Protein AF-A0A4U3L426-F1 (afdb_monomer)

InterPro domains:
  IPR054201 Domain of unknown function DUF6906 [PF21847] (1-50)

Mean predicted aligned error: 7.76 Å

Organism: Enterococcus faecalis (NCBI:txid1351)

Secondary structure (DSSP, 8-state):
---PBPPPHHHHHHHHHTT--TTSEEEEEE-SSEEEEEETTT--EEEEESSS-----------

Solvent-accessible surface area (backbone atoms only — not comparable to full-atom values): 3930 Å² total; per-residue (Å²): 129,91,83,48,43,78,57,51,74,70,52,35,51,54,28,47,77,70,75,40,66,51,88,48,38,20,36,64,49,80,54,96,62,33,35,33,29,33,31,71,87,81,66,47,68,46,67,43,49,74,56,94,56,86,63,82,84,67,79,79,79,77,131

Nearest PDB structures (foldseek):
  5ejk-assembly1_G  TM=8.617E-01  e=4.876E-01  Rous sarcoma virus - Prague C
  5ejk-assembly1_D  TM=9.170E-01  e=6.727E-01  Rous sarcoma virus - Prague C
  5ejk-assembly1_C  TM=8.738E-01  e=6.727E-01  Rous sarcoma virus - Prague C
  1c1a-assembly1_B  TM=8.655E-01  e=7.651E-01  Rous sarcoma virus
  1eif-assembly1_A  TM=6.645E-01  e=2.438E+00  Methanocaldococcus jannaschii

pLDDT: mean 78.91, std 18.1, range [35.69, 93.25]

Structure (mmCIF, N/CA/C/O backbone):
data_AF-A0A4U3L426-F1
#
_entry.id   AF-A0A4U3L426-F1
#
loop_
_atom_site.group_PDB
_atom_site.id
_atom_site.type_symbol
_atom_site.label_atom_id
_atom_site.label_alt_id
_atom_site.label_comp_id
_atom_site.label_asym_id
_atom_site.label_entity_id
_atom_site.label_seq_id
_atom_site.pdbx_PDB_ins_code
_atom_site.Cartn_x
_atom_site.Cartn_y
_atom_site.Cartn_z
_atom_site.occupancy
_atom_site.B_iso_or_equiv
_atom_site.auth_seq_id
_atom_site.auth_comp_id
_atom_site.auth_asym_id
_atom_site.auth_atom_id
_atom_site.pdbx_PDB_model_num
ATOM 1 N N . MET A 1 1 ? -15.136 -1.436 -13.815 1.00 50.22 1 MET A N 1
ATOM 2 C CA . MET A 1 1 ? -13.819 -0.810 -13.553 1.00 50.22 1 MET A CA 1
ATOM 3 C C . MET A 1 1 ? -13.589 -0.804 -12.047 1.00 50.22 1 MET A C 1
ATOM 5 O O . MET A 1 1 ? -14.328 -0.111 -11.361 1.00 50.22 1 MET A O 1
ATOM 9 N N . LYS A 1 2 ? -12.671 -1.615 -11.498 1.00 57.12 2 LYS A N 1
ATOM 10 C CA . LYS A 1 2 ? -12.387 -1.572 -10.050 1.00 57.12 2 LYS A CA 1
ATOM 11 C C . LYS A 1 2 ? -11.715 -0.225 -9.735 1.00 57.12 2 LYS A C 1
ATOM 13 O O . LYS A 1 2 ? -10.561 -0.009 -1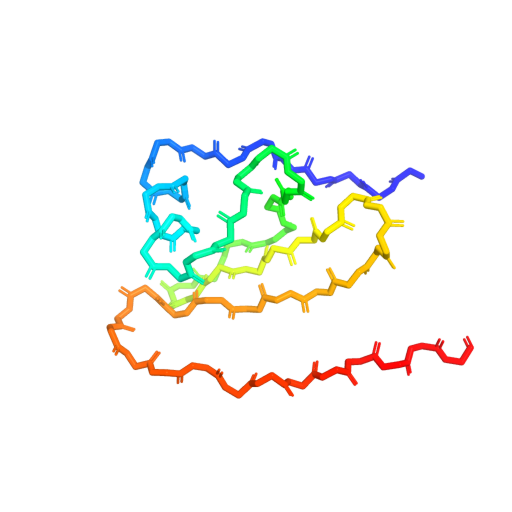0.096 1.00 57.12 2 LYS A O 1
ATOM 18 N N . GLN A 1 3 ? -12.472 0.714 -9.166 1.00 64.81 3 GLN A N 1
ATOM 19 C CA . GLN A 1 3 ? -12.038 2.090 -8.910 1.00 64.81 3 GLN A CA 1
ATOM 20 C C . GLN A 1 3 ? -11.170 2.148 -7.648 1.00 64.81 3 GLN A C 1
ATOM 22 O O . GLN A 1 3 ? -11.660 2.394 -6.552 1.00 64.81 3 GLN A O 1
ATOM 27 N N . GLY A 1 4 ? -9.870 1.907 -7.797 1.00 73.94 4 GLY A N 1
ATOM 28 C CA . GLY A 1 4 ? -8.904 2.145 -6.728 1.00 73.94 4 GLY A CA 1
ATOM 29 C C . GLY A 1 4 ? -8.227 3.513 -6.873 1.00 73.94 4 GLY A C 1
ATOM 30 O O . GLY A 1 4 ? -7.903 3.944 -7.982 1.00 73.94 4 GLY A O 1
ATOM 31 N N . LYS A 1 5 ? -7.978 4.205 -5.757 1.00 88.62 5 LYS A N 1
ATOM 32 C CA . LYS A 1 5 ? -7.244 5.482 -5.749 1.00 88.62 5 LYS A CA 1
ATOM 33 C C . LYS A 1 5 ? -5.739 5.243 -5.843 1.00 88.62 5 LYS A C 1
ATOM 35 O O . LYS A 1 5 ? -5.224 4.222 -5.396 1.00 88.62 5 LYS A O 1
ATOM 40 N N . ARG A 1 6 ? -4.995 6.204 -6.398 1.00 89.75 6 ARG A N 1
ATOM 41 C CA . ARG A 1 6 ? -3.526 6.156 -6.357 1.00 89.75 6 ARG A CA 1
ATOM 42 C C . ARG A 1 6 ? -3.043 6.278 -4.900 1.00 89.75 6 ARG A C 1
ATOM 44 O O . ARG A 1 6 ? -3.521 7.180 -4.208 1.00 89.75 6 ARG A O 1
ATOM 51 N N . PRO A 1 7 ? -2.094 5.435 -4.447 1.00 91.12 7 PRO A N 1
ATOM 52 C CA . PRO A 1 7 ? -1.509 5.565 -3.118 1.00 91.12 7 PRO A CA 1
ATOM 53 C C . PRO A 1 7 ? -0.848 6.937 -2.922 1.00 91.12 7 PRO A C 1
ATOM 55 O O . PRO A 1 7 ? -0.137 7.422 -3.810 1.00 91.12 7 PRO A O 1
ATOM 58 N N . VAL A 1 8 ? -1.049 7.557 -1.760 1.00 92.19 8 VAL A N 1
ATOM 59 C CA . VAL A 1 8 ? -0.359 8.790 -1.344 1.00 92.19 8 VAL A CA 1
ATOM 60 C C . VAL A 1 8 ? 1.064 8.488 -0.874 1.00 92.19 8 VAL A C 1
ATOM 62 O O . VAL A 1 8 ? 1.436 7.331 -0.703 1.00 92.19 8 VAL A O 1
ATOM 65 N N . ARG A 1 9 ? 1.884 9.518 -0.631 1.00 90.69 9 ARG A N 1
ATOM 66 C CA . ARG A 1 9 ? 3.301 9.357 -0.249 1.00 90.69 9 ARG A CA 1
ATOM 67 C C . ARG A 1 9 ? 3.522 8.358 0.900 1.00 90.69 9 ARG A C 1
ATOM 69 O O . ARG A 1 9 ? 4.280 7.413 0.713 1.00 90.69 9 ARG A O 1
ATOM 76 N N . LYS A 1 10 ? 2.790 8.495 2.014 1.00 88.25 10 LYS A N 1
ATOM 77 C CA . LYS A 1 10 ? 2.872 7.569 3.165 1.00 88.25 10 LYS A CA 1
ATOM 78 C C . LYS A 1 10 ? 2.481 6.128 2.807 1.00 88.25 10 LYS A C 1
ATOM 80 O O . LYS A 1 10 ? 3.109 5.180 3.255 1.00 88.25 10 LYS A O 1
ATOM 85 N N . GLU A 1 11 ? 1.469 5.950 1.959 1.00 90.38 11 GLU A N 1
ATOM 86 C CA . GLU A 1 11 ? 1.028 4.627 1.490 1.00 90.38 11 GLU A CA 1
ATOM 87 C C . GLU A 1 11 ? 2.058 4.001 0.537 1.00 90.38 11 GLU A C 1
ATOM 89 O O . GLU A 1 11 ? 2.296 2.798 0.582 1.00 90.38 11 GLU A O 1
ATOM 94 N N . LYS A 1 12 ? 2.728 4.813 -0.293 1.00 91.69 12 LYS A N 1
ATOM 95 C CA . LYS A 1 12 ? 3.847 4.358 -1.130 1.00 91.69 12 LYS A CA 1
ATOM 96 C C . LYS A 1 12 ? 5.036 3.915 -0.281 1.00 91.69 12 LYS A C 1
ATOM 98 O O . LYS A 1 12 ? 5.649 2.907 -0.605 1.00 91.69 12 LYS A O 1
ATOM 103 N N . GLU A 1 13 ? 5.368 4.657 0.773 1.00 91.06 13 GLU A N 1
ATOM 104 C CA . GLU A 1 13 ? 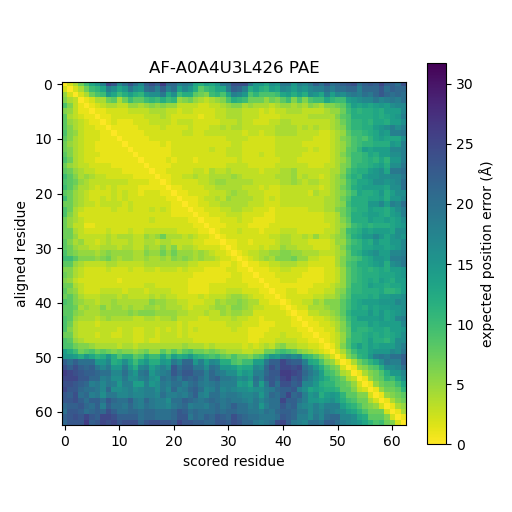6.423 4.289 1.727 1.00 91.06 13 GLU A CA 1
ATOM 105 C C . GLU A 1 13 ? 6.083 2.976 2.446 1.00 91.06 13 GLU A C 1
ATOM 107 O O . GLU A 1 13 ? 6.934 2.094 2.531 1.00 91.06 13 GLU A O 1
ATOM 112 N N . LEU A 1 1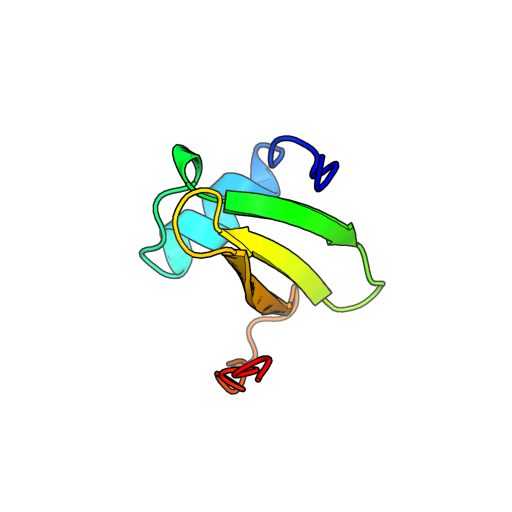4 ? 4.821 2.790 2.844 1.00 89.06 14 LEU A N 1
ATOM 113 C CA . LEU A 1 14 ? 4.323 1.547 3.439 1.00 89.06 14 LEU A CA 1
ATOM 114 C C . LEU A 1 14 ? 4.393 0.349 2.474 1.00 89.06 14 LEU A C 1
ATOM 116 O O . LEU A 1 14 ? 4.775 -0.752 2.861 1.00 89.06 14 LEU A O 1
ATOM 120 N N . LEU A 1 15 ? 4.056 0.548 1.200 1.00 90.50 15 LEU A N 1
ATOM 121 C CA . LEU A 1 15 ? 4.210 -0.493 0.180 1.00 90.50 15 LEU A CA 1
ATOM 122 C C . LEU A 1 15 ? 5.691 -0.834 -0.036 1.00 90.50 15 LEU A C 1
ATOM 124 O O . LEU A 1 15 ? 6.057 -2.009 -0.054 1.00 90.50 15 LEU A O 1
ATOM 128 N N . LYS A 1 16 ? 6.558 0.183 -0.118 1.00 89.94 16 LYS A N 1
ATOM 129 C CA . LYS A 1 16 ? 8.009 -0.000 -0.260 1.00 89.94 16 LYS A CA 1
ATOM 130 C C . LYS A 1 16 ? 8.625 -0.732 0.933 1.00 89.94 16 LYS A C 1
ATOM 132 O O . LYS A 1 16 ? 9.450 -1.615 0.713 1.00 89.94 16 LYS A O 1
ATOM 137 N N . SER A 1 17 ? 8.209 -0.432 2.167 1.00 88.31 17 SER A N 1
ATOM 138 C CA . SER A 1 17 ? 8.707 -1.131 3.365 1.00 88.31 17 SER A CA 1
ATOM 139 C C . SER A 1 17 ? 8.338 -2.618 3.369 1.00 88.31 17 SER A C 1
ATOM 141 O O . SER A 1 17 ? 9.069 -3.439 3.917 1.00 88.31 17 SER A O 1
ATOM 143 N N . ARG A 1 18 ? 7.251 -2.989 2.681 1.00 85.69 18 ARG A N 1
ATOM 144 C CA . ARG A 1 18 ? 6.823 -4.376 2.446 1.00 85.69 18 ARG A CA 1
ATOM 145 C C . ARG A 1 18 ? 7.355 -4.974 1.134 1.00 85.69 18 ARG A C 1
ATOM 147 O O . ARG A 1 18 ? 6.886 -6.033 0.730 1.00 85.69 18 ARG A O 1
ATOM 154 N N . ARG A 1 19 ? 8.315 -4.317 0.466 1.00 88.75 19 ARG A N 1
ATOM 155 C CA . ARG A 1 19 ? 8.891 -4.722 -0.836 1.00 88.75 19 ARG A CA 1
ATOM 156 C C . ARG A 1 19 ? 7.854 -4.846 -1.966 1.00 88.75 19 ARG A C 1
ATOM 158 O O . ARG A 1 19 ? 8.053 -5.583 -2.926 1.00 88.75 19 ARG A O 1
ATOM 165 N N . LEU A 1 20 ? 6.749 -4.108 -1.875 1.00 88.88 20 LEU A N 1
ATOM 166 C CA . LEU A 1 20 ? 5.700 -4.055 -2.894 1.00 88.88 20 LEU A CA 1
ATOM 167 C C . LEU A 1 20 ? 5.913 -2.842 -3.807 1.00 88.88 20 LEU A C 1
ATOM 169 O O . LEU A 1 20 ? 6.143 -1.733 -3.326 1.00 88.88 20 LEU A O 1
ATOM 173 N N . ASN A 1 21 ? 5.791 -3.026 -5.128 1.00 90.50 21 ASN A N 1
ATOM 174 C CA . ASN A 1 21 ? 5.921 -1.928 -6.093 1.00 90.50 21 ASN A CA 1
ATOM 175 C C . ASN A 1 21 ? 4.673 -1.021 -6.081 1.00 90.50 21 ASN A C 1
ATOM 177 O O . ASN A 1 21 ? 3.643 -1.427 -6.621 1.00 90.50 21 ASN A O 1
ATOM 181 N N . PRO A 1 22 ? 4.743 0.232 -5.591 1.00 88.88 22 PRO A N 1
ATOM 182 C CA . PRO A 1 22 ? 3.566 1.085 -5.423 1.00 88.88 22 PRO A CA 1
ATOM 183 C C . PRO A 1 22 ? 2.827 1.449 -6.714 1.00 88.88 22 PRO A C 1
ATOM 185 O O . PRO A 1 22 ? 1.689 1.908 -6.654 1.00 88.88 22 PRO A O 1
ATOM 188 N N . LEU A 1 23 ? 3.453 1.275 -7.882 1.00 89.06 23 LEU A N 1
ATOM 189 C CA . LEU A 1 23 ? 2.816 1.531 -9.175 1.00 89.06 23 LEU A CA 1
ATOM 190 C C . LEU A 1 23 ? 1.755 0.483 -9.518 1.00 89.06 23 LEU A C 1
ATOM 192 O O . LEU A 1 23 ? 0.786 0.803 -10.213 1.00 89.06 23 LEU A O 1
ATOM 196 N N . ASN A 1 24 ? 1.913 -0.732 -8.995 1.00 91.12 24 ASN A N 1
ATOM 197 C CA . ASN A 1 24 ? 1.029 -1.858 -9.269 1.00 91.12 24 ASN A CA 1
ATOM 198 C C . ASN A 1 24 ? -0.136 -1.957 -8.285 1.00 91.12 24 ASN A C 1
ATOM 200 O O . ASN A 1 24 ? -1.042 -2.753 -8.506 1.00 91.12 24 ASN A O 1
ATOM 204 N N . TRP A 1 25 ? -0.143 -1.143 -7.231 1.00 91.94 25 TRP A N 1
ATOM 205 C CA . TRP A 1 25 ? -1.165 -1.179 -6.193 1.00 91.94 25 TRP A CA 1
ATOM 206 C C . TRP A 1 25 ? -2.008 0.093 -6.208 1.00 91.94 25 TRP A C 1
ATOM 208 O O . TRP A 1 25 ? -1.516 1.204 -6.414 1.00 91.94 25 TRP A O 1
ATOM 218 N N . LEU A 1 26 ? -3.303 -0.081 -5.992 1.00 93.25 26 LEU A N 1
ATOM 219 C CA . LEU A 1 26 ? -4.276 0.976 -5.777 1.00 93.25 26 LEU A CA 1
ATOM 220 C C . LEU A 1 26 ? -4.828 0.862 -4.365 1.00 93.25 26 LEU A C 1
ATOM 222 O O . LEU A 1 26 ? -4.895 -0.226 -3.817 1.00 93.25 26 LEU A O 1
ATOM 226 N N . VAL A 1 27 ? -5.247 1.971 -3.777 1.00 92.12 27 VAL A N 1
ATOM 227 C CA . VAL A 1 27 ? -5.960 1.973 -2.501 1.00 92.12 27 VAL A CA 1
ATOM 228 C C . VAL A 1 27 ? -7.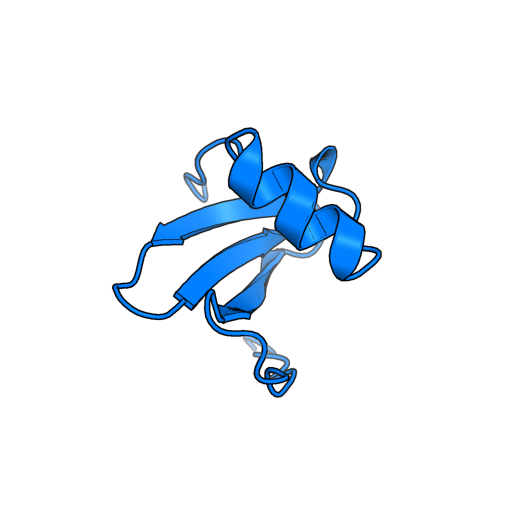430 1.719 -2.780 1.00 92.12 27 VAL A C 1
ATOM 230 O O . VAL A 1 27 ? -8.078 2.530 -3.445 1.00 92.12 27 VAL A O 1
ATOM 233 N N . GLU A 1 28 ? -7.946 0.609 -2.266 1.00 91.75 28 GLU A N 1
ATOM 234 C CA . GLU A 1 28 ? -9.367 0.277 -2.355 1.00 91.75 28 GLU A CA 1
ATOM 235 C C . GLU A 1 28 ? -10.146 0.923 -1.210 1.00 91.75 28 GLU A C 1
ATOM 237 O O . GLU A 1 28 ? -11.107 1.653 -1.441 1.00 91.75 28 GLU A O 1
ATOM 242 N N . ARG A 1 29 ? -9.687 0.729 0.033 1.00 89.88 29 ARG A N 1
ATOM 243 C CA . ARG A 1 29 ? -10.320 1.308 1.224 1.00 89.88 29 ARG A CA 1
ATOM 244 C C . ARG A 1 29 ? -9.304 1.625 2.316 1.00 89.88 29 ARG A C 1
ATOM 246 O O . ARG A 1 29 ? -8.312 0.919 2.495 1.00 89.88 29 ARG A O 1
ATOM 253 N N . ARG A 1 30 ? -9.574 2.696 3.064 1.00 89.56 30 ARG A N 1
ATOM 254 C CA . ARG A 1 30 ? -8.793 3.114 4.234 1.00 89.56 30 ARG A CA 1
ATOM 255 C C . ARG A 1 30 ? -9.597 2.805 5.482 1.00 89.56 30 ARG A C 1
ATOM 257 O O . ARG A 1 30 ? -10.668 3.371 5.671 1.00 89.56 30 ARG A O 1
ATOM 264 N N . LEU A 1 31 ? -9.071 1.926 6.318 1.00 89.06 31 LEU A N 1
ATOM 265 C CA . LEU A 1 31 ? -9.633 1.621 7.623 1.00 89.06 31 LEU A CA 1
ATOM 266 C C . LEU A 1 31 ? -8.912 2.456 8.689 1.00 89.06 31 LEU A C 1
ATOM 268 O O . LEU A 1 31 ? -7.908 3.132 8.417 1.00 89.06 31 LEU A O 1
ATOM 272 N N . LYS A 1 32 ? -9.446 2.457 9.914 1.00 86.81 32 LYS A N 1
ATOM 273 C CA . LYS A 1 32 ? -8.844 3.200 11.031 1.00 86.81 32 LYS A CA 1
ATOM 274 C C . LYS A 1 32 ? -7.433 2.667 11.316 1.00 86.81 32 LYS A C 1
ATOM 276 O O . LYS A 1 32 ? -6.480 3.447 11.270 1.00 86.81 32 LYS A O 1
ATOM 281 N N . SER A 1 33 ? -7.301 1.347 11.448 1.00 87.19 33 SER A N 1
ATOM 282 C CA . SER A 1 33 ? -6.065 0.618 11.773 1.00 87.19 33 SER A CA 1
ATOM 283 C C . SER A 1 33 ? -5.266 0.107 10.564 1.00 87.19 33 SER A C 1
ATOM 285 O O . SER A 1 33 ? -4.068 -0.134 10.690 1.00 87.19 33 SER A O 1
ATOM 287 N N . SER A 1 34 ? -5.875 -0.032 9.385 1.00 89.75 34 SER A N 1
ATOM 288 C CA . SER A 1 34 ? -5.242 -0.659 8.213 1.00 89.75 34 SER A CA 1
ATOM 289 C C . SER A 1 34 ? -5.634 0.004 6.887 1.00 89.75 34 SER A C 1
ATOM 291 O O . SER A 1 34 ? -6.460 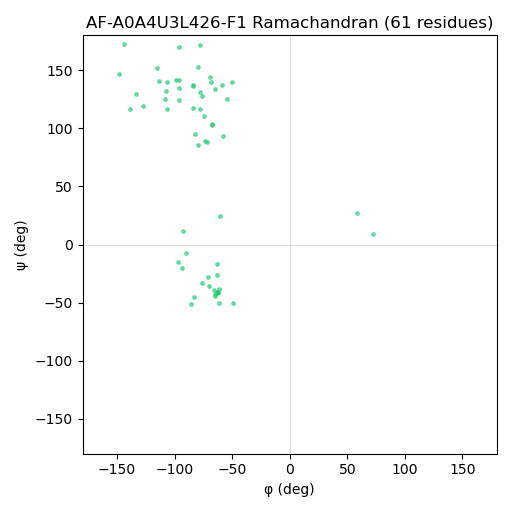0.921 6.834 1.00 89.75 34 SER A O 1
ATOM 293 N N . ILE A 1 35 ? -4.985 -0.404 5.797 1.00 91.00 35 ILE A N 1
ATOM 294 C CA . ILE A 1 35 ? -5.263 0.055 4.432 1.00 91.00 35 ILE A CA 1
ATOM 295 C C . ILE A 1 35 ? -5.322 -1.167 3.521 1.00 91.00 35 ILE A C 1
ATOM 297 O O . ILE A 1 35 ? -4.399 -1.977 3.521 1.00 91.00 35 ILE A O 1
ATOM 301 N N . VAL A 1 36 ? -6.388 -1.286 2.730 1.00 91.50 36 VAL A N 1
ATOM 302 C CA . VAL A 1 36 ? -6.526 -2.359 1.740 1.00 91.50 36 VAL A CA 1
ATOM 303 C C . VAL A 1 36 ? -6.075 -1.856 0.381 1.00 91.50 36 VAL A C 1
ATOM 305 O O . VAL A 1 36 ? -6.588 -0.858 -0.138 1.00 91.50 36 VAL A O 1
ATOM 308 N N . PHE A 1 37 ? -5.123 -2.578 -0.194 1.00 91.88 37 PHE A N 1
ATOM 309 C CA . PHE A 1 37 ? -4.577 -2.338 -1.513 1.00 91.88 37 PHE A CA 1
ATOM 310 C C . PHE A 1 37 ? -5.073 -3.378 -2.512 1.00 91.88 37 PHE A C 1
ATOM 312 O O . PHE A 1 37 ? -5.116 -4.563 -2.208 1.00 91.88 37 PHE A O 1
ATOM 319 N N . LEU A 1 38 ? -5.382 -2.936 -3.723 1.00 91.56 38 LEU A N 1
ATOM 320 C CA . LEU A 1 38 ? -5.754 -3.756 -4.866 1.00 91.56 38 LEU A CA 1
ATOM 321 C C . LEU A 1 38 ? -4.619 -3.764 -5.888 1.00 91.56 38 LEU A C 1
ATOM 323 O O . LEU A 1 38 ? -4.193 -2.709 -6.363 1.00 91.56 38 LEU A O 1
ATOM 327 N N . HIS A 1 39 ? -4.151 -4.947 -6.262 1.00 90.88 39 HIS A N 1
ATOM 328 C CA . HIS A 1 39 ? -3.168 -5.123 -7.318 1.00 90.88 39 HIS A CA 1
ATOM 329 C C . HIS A 1 39 ? -3.828 -4.965 -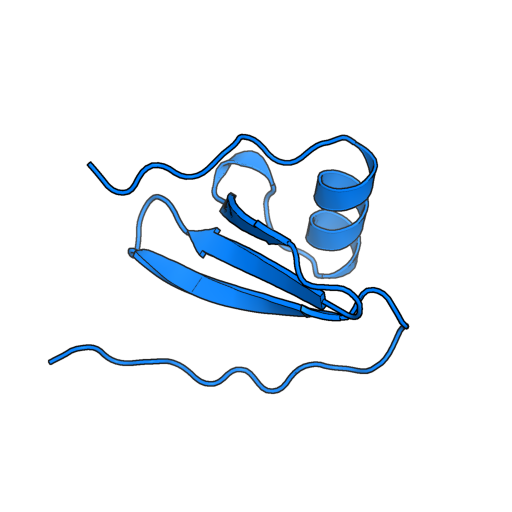8.694 1.00 90.88 39 HIS A C 1
ATOM 331 O O . HIS A 1 39 ? -4.815 -5.630 -9.003 1.00 90.88 39 HIS A O 1
ATOM 337 N N . LYS A 1 40 ? -3.270 -4.103 -9.548 1.00 86.44 40 LYS A N 1
ATOM 338 C CA . LYS A 1 40 ? -3.833 -3.766 -10.867 1.00 86.44 40 LYS A CA 1
ATOM 339 C C . LYS A 1 40 ? -3.839 -4.933 -11.849 1.00 86.44 40 LYS A C 1
ATOM 341 O O . LYS A 1 40 ? -4.782 -5.051 -12.617 1.00 86.44 40 LYS A O 1
ATOM 346 N N . GLY A 1 41 ? -2.779 -5.743 -11.849 1.00 85.88 41 GLY A N 1
ATOM 347 C CA . GLY A 1 41 ? -2.601 -6.812 -12.836 1.00 85.88 41 GLY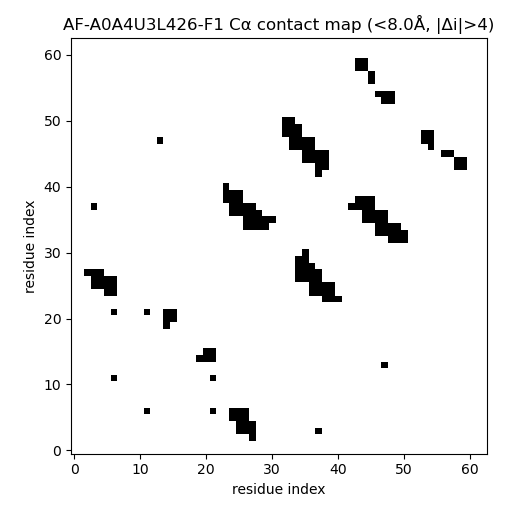 A CA 1
ATOM 348 C C . GLY A 1 41 ? -3.353 -8.090 -12.478 1.00 85.88 41 GLY A C 1
ATOM 349 O O . GLY A 1 41 ? -4.028 -8.664 -13.318 1.00 85.88 41 GLY A O 1
ATOM 350 N N . SER A 1 42 ? -3.265 -8.513 -11.216 1.00 85.88 42 SER A N 1
ATOM 351 C CA . SER A 1 42 ? -3.871 -9.772 -10.754 1.00 85.88 42 SER A CA 1
ATOM 352 C C . SER A 1 42 ? -5.234 -9.589 -10.089 1.00 85.88 42 SER A C 1
ATOM 354 O O . SER A 1 42 ? -5.943 -10.561 -9.874 1.00 85.88 42 SER A O 1
ATOM 356 N N . GLY A 1 43 ? -5.605 -8.361 -9.713 1.00 85.62 43 GLY A N 1
ATOM 357 C CA . GLY A 1 43 ? -6.831 -8.106 -8.959 1.00 85.62 43 GLY A CA 1
ATOM 358 C C . GLY A 1 43 ? -6.784 -8.561 -7.496 1.00 85.62 43 GLY A C 1
ATOM 359 O O . GLY A 1 43 ? -7.828 -8.524 -6.844 1.00 85.62 43 GLY A O 1
ATOM 360 N N . ASN A 1 44 ? -5.608 -8.961 -6.994 1.00 88.38 44 ASN A N 1
ATOM 361 C CA . ASN A 1 44 ? -5.413 -9.411 -5.615 1.00 88.38 44 ASN A CA 1
ATOM 362 C C . ASN A 1 44 ? -5.568 -8.264 -4.622 1.00 88.38 44 ASN A C 1
ATOM 364 O O . ASN A 1 44 ? -5.113 -7.148 -4.876 1.00 88.38 44 ASN A O 1
ATOM 368 N N . LEU A 1 45 ? -6.137 -8.571 -3.462 1.00 90.00 45 LEU A N 1
ATOM 369 C CA . LEU A 1 45 ? -6.222 -7.645 -2.343 1.00 90.00 45 LEU A CA 1
ATOM 370 C C . LEU A 1 45 ? -5.116 -7.932 -1.338 1.00 90.00 45 LEU A C 1
ATOM 372 O O . LEU A 1 45 ? -4.780 -9.084 -1.080 1.00 90.00 45 LEU A O 1
ATOM 376 N N . LYS A 1 46 ? -4.552 -6.874 -0.766 1.00 89.56 46 LYS A N 1
ATOM 377 C CA . LYS A 1 46 ? -3.583 -6.964 0.318 1.00 89.56 46 LYS A CA 1
ATOM 378 C C . LYS A 1 46 ? -3.882 -5.895 1.345 1.00 89.56 46 LYS A C 1
ATOM 380 O O . LYS A 1 46 ? -3.825 -4.703 1.049 1.00 89.56 46 LYS A O 1
ATOM 385 N N . GLU A 1 47 ? -4.217 -6.320 2.549 1.00 91.69 47 GLU A N 1
ATOM 386 C CA . GLU A 1 47 ? -4.371 -5.416 3.678 1.00 91.69 47 GLU A CA 1
ATOM 387 C C . GLU A 1 47 ? -2.995 -5.167 4.313 1.00 91.69 47 GLU A C 1
ATOM 389 O O . GLU A 1 47 ? -2.183 -6.086 4.427 1.00 91.69 47 GLU A O 1
ATOM 394 N N . ILE A 1 48 ? -2.699 -3.914 4.676 1.00 88.88 48 ILE A N 1
ATOM 395 C CA . ILE A 1 48 ? -1.484 -3.514 5.404 1.00 88.88 48 ILE A CA 1
AT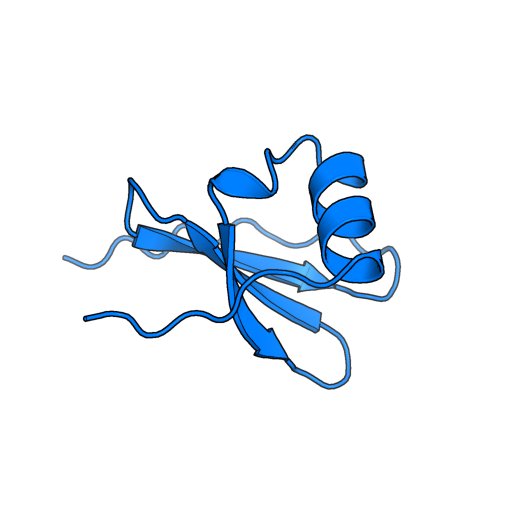OM 396 C C . ILE A 1 48 ? -1.888 -2.706 6.646 1.00 88.88 48 ILE A C 1
ATOM 398 O O . ILE A 1 48 ? -2.510 -1.648 6.523 1.00 88.88 48 ILE A O 1
ATOM 402 N N . SER A 1 49 ? -1.530 -3.189 7.839 1.00 86.75 49 SER A N 1
ATOM 403 C CA . SER A 1 49 ? -1.740 -2.485 9.109 1.00 86.75 49 SER A CA 1
ATOM 404 C C . SER A 1 49 ? -0.851 -1.247 9.184 1.00 86.75 49 SER A C 1
ATOM 406 O O . SER A 1 49 ? 0.304 -1.273 8.753 1.00 86.75 49 SER A O 1
ATOM 408 N N . LYS A 1 50 ? -1.397 -0.149 9.717 1.00 76.88 50 LYS A N 1
ATOM 409 C CA . LYS A 1 50 ? -0.657 1.103 9.942 1.00 76.88 50 LYS A CA 1
ATOM 410 C C . LYS A 1 50 ? 0.265 1.004 11.153 1.00 76.88 50 LYS A C 1
ATOM 412 O O . LYS A 1 50 ? 1.329 1.612 11.161 1.00 76.88 50 LYS A O 1
ATOM 417 N N . GLU A 1 51 ? -0.149 0.237 12.152 1.00 71.38 51 GLU A N 1
ATOM 418 C CA . GLU A 1 51 ? 0.685 -0.158 13.280 1.00 71.38 51 GLU A CA 1
ATOM 419 C C . GLU A 1 51 ? 1.496 -1.379 12.844 1.00 71.38 51 GLU A C 1
ATOM 421 O O . GLU A 1 51 ? 0.959 -2.249 12.162 1.00 71.38 51 GLU A O 1
ATOM 426 N N . GLY A 1 52 ? 2.792 -1.414 13.164 1.00 57.44 52 GLY A N 1
ATOM 427 C CA . GLY A 1 52 ? 3.809 -2.337 12.634 1.00 57.44 52 GLY A CA 1
ATOM 428 C C . GLY A 1 52 ? 3.605 -3.844 12.866 1.00 57.44 52 GLY A C 1
ATOM 429 O O . GLY A 1 52 ? 4.577 -4.590 12.841 1.00 57.44 52 GLY A O 1
ATOM 430 N N . GLY A 1 53 ? 2.378 -4.320 13.063 1.00 43.62 53 GLY A N 1
ATOM 431 C CA . GLY A 1 53 ? 2.014 -5.728 13.097 1.00 43.62 53 GLY A CA 1
ATOM 432 C C . GLY A 1 53 ? 1.929 -6.322 11.692 1.00 43.62 53 GLY A C 1
ATOM 433 O O . GLY A 1 53 ? 1.343 -5.749 10.771 1.00 43.62 53 GLY A O 1
ATOM 434 N N . ALA A 1 54 ? 2.572 -7.471 11.509 1.00 45.59 54 ALA A N 1
ATOM 435 C CA . ALA A 1 54 ? 2.455 -8.320 10.332 1.00 45.59 54 ALA A CA 1
ATOM 436 C C . ALA A 1 54 ? 0.982 -8.594 9.977 1.00 45.59 54 ALA A C 1
ATOM 438 O O . ALA A 1 54 ? 0.167 -8.829 10.866 1.00 45.59 54 ALA A O 1
ATOM 439 N N . LEU A 1 55 ? 0.648 -8.588 8.684 1.00 51.62 55 LEU A N 1
ATOM 440 C CA . LEU A 1 55 ? -0.654 -9.057 8.221 1.00 51.62 55 LEU A CA 1
ATOM 441 C C . LEU A 1 55 ? -0.524 -10.391 7.507 1.00 51.62 55 LEU A C 1
ATOM 443 O O . LEU A 1 55 ? 0.344 -10.569 6.651 1.00 51.62 55 LEU A O 1
ATOM 447 N N . LYS A 1 56 ? -1.420 -11.296 7.909 1.00 43.75 56 LYS A N 1
ATOM 448 C CA . LYS A 1 56 ? -1.715 -12.568 7.262 1.00 43.75 56 LYS A CA 1
ATOM 449 C C . LYS A 1 56 ? -2.069 -12.300 5.800 1.00 43.75 56 LYS A C 1
ATOM 451 O O . LYS A 1 56 ? -2.957 -11.503 5.505 1.00 43.75 56 LYS A O 1
ATOM 456 N N . GLU A 1 57 ? -1.359 -12.957 4.893 1.00 44.72 57 GLU A N 1
ATOM 457 C CA . GLU A 1 57 ? -1.762 -13.047 3.495 1.00 44.72 57 GLU A CA 1
ATOM 458 C C . GLU A 1 57 ? -2.945 -14.012 3.407 1.00 44.72 57 GLU A C 1
ATOM 460 O O . GLU A 1 57 ? -2.763 -15.212 3.238 1.00 44.72 57 GLU A O 1
ATOM 465 N N . GLU A 1 58 ? -4.172 -13.515 3.546 1.00 46.06 58 GLU A N 1
AT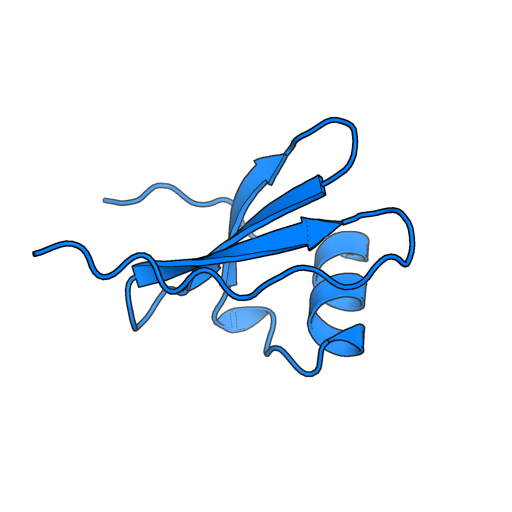OM 466 C CA . GLU A 1 58 ? -5.327 -14.266 3.055 1.00 46.06 58 GLU A CA 1
ATOM 467 C C . GLU A 1 58 ? -5.454 -13.996 1.556 1.00 46.06 58 GLU A C 1
ATOM 469 O O . GLU A 1 58 ? -6.012 -12.991 1.109 1.00 46.06 58 GLU A O 1
ATOM 474 N N . CYS A 1 59 ? -4.870 -14.902 0.768 1.00 35.69 59 CYS A N 1
ATOM 475 C CA . CYS A 1 59 ? -5.176 -15.061 -0.646 1.00 35.69 59 CYS A CA 1
ATOM 476 C C . CYS A 1 59 ? -6.674 -15.350 -0.794 1.00 35.69 59 CYS A C 1
ATOM 478 O O . CYS A 1 59 ? -7.106 -16.496 -0.724 1.00 35.69 59 CYS A O 1
ATOM 480 N N . TYR A 1 60 ? -7.477 -14.311 -1.013 1.00 45.97 60 TYR A N 1
ATOM 481 C CA . TYR A 1 60 ? -8.855 -14.479 -1.462 1.00 45.97 60 TYR A CA 1
ATOM 482 C C . TYR A 1 60 ? -8.830 -14.938 -2.928 1.00 45.97 60 TYR A C 1
ATOM 484 O O . TYR A 1 60 ? -8.837 -14.121 -3.852 1.00 45.97 60 TYR A O 1
ATOM 492 N N . GLN A 1 61 ? -8.761 -16.253 -3.149 1.00 43.31 61 GLN A N 1
ATOM 493 C CA . GLN A 1 61 ? -9.119 -16.848 -4.435 1.00 43.31 61 GLN A CA 1
ATOM 494 C C . GLN A 1 61 ? -10.628 -16.663 -4.611 1.00 43.31 61 GLN A C 1
ATOM 496 O O . GLN A 1 61 ? -11.436 -17.317 -3.957 1.00 43.31 61 GLN A O 1
ATOM 501 N N . LYS A 1 62 ? -11.015 -15.707 -5.459 1.00 47.25 62 LYS A N 1
ATOM 502 C CA . LYS A 1 62 ? -12.375 -15.652 -5.992 1.00 47.25 62 LYS A CA 1
ATOM 503 C C . LYS A 1 62 ? -12.457 -16.697 -7.106 1.00 47.25 62 LYS A C 1
ATOM 505 O O . LYS A 1 62 ? -11.699 -16.577 -8.067 1.00 47.25 62 LYS A O 1
ATOM 510 N N . ASN A 1 63 ? -13.319 -17.697 -6.895 1.00 40.31 63 ASN A N 1
ATOM 511 C CA . ASN A 1 63 ? -13.798 -18.651 -7.903 1.00 40.31 63 ASN A CA 1
ATOM 512 C C . ASN A 1 63 ? -14.173 -17.960 -9.217 1.00 40.31 63 ASN A C 1
ATOM 514 O O . ASN A 1 63 ? -14.708 -16.825 -9.144 1.00 40.31 63 ASN A O 1
#

Sequence (63 aa):
MKQGKRPVRKEKELLKSRRLNPLNWLVERRLKSSIVFLHKGSGNLKEISKEGGALKEECYQKN

Radius of gyration: 11.07 Å; Cα contacts (8 Å, |Δi|>4): 86; chains: 1; bounding box: 23×28×27 Å

Foldseek 3Di:
DLDFAQDDPVRCVQCVVVVHHSVQWGFNDDDPFWTWIAGNPPRFIDIGGPPPDDDDPPGPPDD